Protein AF-A0A497FRJ9-F1 (afdb_monomer_lite)

Foldseek 3Di:
DDPDDFDKDKDKDWQADFDKQAADPPDWGKDKGQKDFQQFFPWKKKKKDFQDPQAPFQWKKKFKWADQPSPDTDPDTPDMDTQGHNDIDMDIDHGDTGMMMIMMTRPPSPGMTIMIMMMMGMGGD

Secondary structure (DSSP, 8-state):
-------EEEEEEEEEEEEEE--BTTB--EEEPPPEE-TTEEEEEEEEEE--TT---S-EEEEEEEESSSSS--SS-SEEEE--SSEEEEEEE----SEEEEEEEE--TTS-EEEEEEEEEEEE-

Radius of gyration: 16.0 Å; chains: 1; bounding box: 62×19×38 Å

Sequence (125 aa):
MSEFRPVEATFIYTPQNEVTLTESGGANPTHTSQAFDCERARTIVLQVIHNYDESESTDLDVLVYTSIDGVTFDTEPYTGLNIGSDTVKSIPISPGFRYAKIFVRNNDASHSTKVTTKLCVVTSK

pLDDT: mean 91.05, std 10.21, range [51.84, 98.38]

Structure (mmCIF, N/CA/C/O backbone):
data_AF-A0A497FRJ9-F1
#
_entry.id   AF-A0A497FRJ9-F1
#
loop_
_atom_site.group_PDB
_atom_site.id
_atom_site.type_symbol
_atom_site.label_atom_id
_atom_site.label_alt_id
_atom_site.label_comp_id
_atom_site.label_asym_id
_atom_site.label_entity_id
_atom_site.label_seq_id
_atom_site.pdbx_PDB_ins_code
_atom_site.Cartn_x
_atom_site.Cartn_y
_atom_site.Cartn_z
_atom_site.occupancy
_atom_site.B_iso_or_equiv
_atom_site.auth_seq_id
_atom_site.auth_comp_id
_atom_site.auth_asym_id
_atom_site.auth_atom_id
_atom_site.pdbx_PDB_model_num
ATOM 1 N N . MET A 1 1 ? -42.018 0.554 12.315 1.00 51.84 1 MET A N 1
ATOM 2 C CA . MET A 1 1 ? -40.727 0.878 12.958 1.00 51.84 1 MET A CA 1
ATOM 3 C C . MET A 1 1 ? -39.797 1.361 11.862 1.00 51.84 1 MET A C 1
ATOM 5 O O . MET A 1 1 ? -39.580 0.617 10.920 1.00 51.84 1 MET A O 1
ATOM 9 N N . SER A 1 2 ? -39.367 2.620 11.909 1.00 60.03 2 SER A N 1
ATOM 10 C CA . SER A 1 2 ? -38.386 3.169 10.966 1.00 60.03 2 SER A CA 1
ATOM 11 C C . SER A 1 2 ? -37.010 2.656 11.383 1.00 60.03 2 SER A C 1
ATOM 13 O O . SER A 1 2 ? -36.580 2.954 12.496 1.00 60.03 2 SER A O 1
ATOM 15 N N . GLU A 1 3 ? -36.345 1.876 10.532 1.00 59.50 3 GLU A N 1
ATOM 16 C CA . GLU A 1 3 ? -34.951 1.488 10.745 1.00 59.50 3 GLU A CA 1
ATOM 17 C C . GLU A 1 3 ? -34.083 2.746 10.797 1.00 59.50 3 GLU A C 1
ATOM 19 O O . GLU A 1 3 ? -33.919 3.458 9.805 1.00 59.50 3 GLU A O 1
ATOM 24 N N . PHE A 1 4 ? -33.532 3.035 11.973 1.00 60.62 4 PHE A N 1
ATOM 25 C CA . PHE A 1 4 ? -32.499 4.044 12.121 1.00 60.62 4 PHE A CA 1
ATOM 26 C C . PHE A 1 4 ? -31.242 3.517 11.427 1.00 60.62 4 PHE A C 1
ATOM 28 O O . PHE A 1 4 ? -30.544 2.659 11.966 1.00 60.62 4 PHE A O 1
ATOM 35 N N . ARG A 1 5 ? -30.966 3.988 10.208 1.00 61.31 5 ARG A N 1
ATOM 36 C CA . ARG A 1 5 ? -29.678 3.733 9.562 1.00 61.31 5 ARG A CA 1
ATOM 37 C C . ARG A 1 5 ? -28.664 4.720 10.142 1.00 61.31 5 ARG A C 1
ATOM 39 O O . ARG A 1 5 ? -28.871 5.926 9.988 1.00 61.31 5 ARG A O 1
ATOM 46 N N . PRO A 1 6 ? -27.608 4.263 10.838 1.00 60.81 6 PRO A N 1
ATOM 47 C CA . PRO A 1 6 ? -26.567 5.169 11.299 1.00 60.81 6 PRO A CA 1
ATOM 48 C C . PRO A 1 6 ? -25.949 5.890 10.095 1.00 60.81 6 PRO A C 1
ATOM 50 O O . PRO A 1 6 ? -25.738 5.291 9.044 1.00 60.81 6 PRO A O 1
ATOM 53 N N . VAL A 1 7 ? -25.690 7.192 10.239 1.00 66.38 7 VAL A N 1
ATOM 54 C CA . VAL A 1 7 ? -25.040 7.991 9.192 1.00 66.38 7 VAL A CA 1
ATOM 55 C C . VAL A 1 7 ? -23.589 7.532 9.072 1.00 66.38 7 VAL A C 1
ATOM 57 O O . VAL A 1 7 ? -22.805 7.728 10.002 1.00 66.38 7 VAL A O 1
ATOM 60 N N . GLU A 1 8 ? -23.243 6.926 7.941 1.00 79.56 8 GLU A N 1
ATOM 61 C CA . GLU A 1 8 ? -21.882 6.497 7.617 1.00 79.56 8 GLU A CA 1
ATOM 62 C C . GLU A 1 8 ? -21.066 7.687 7.099 1.00 79.56 8 GLU A C 1
ATOM 64 O O . GLU A 1 8 ? -21.539 8.467 6.269 1.00 79.56 8 GLU A O 1
ATOM 69 N N . ALA A 1 9 ? -19.840 7.851 7.599 1.00 83.44 9 ALA A N 1
ATOM 70 C CA . ALA A 1 9 ? -18.888 8.809 7.046 1.00 83.44 9 ALA A CA 1
ATOM 71 C C . ALA A 1 9 ? -17.882 8.061 6.172 1.00 83.44 9 ALA A C 1
ATOM 73 O O . ALA A 1 9 ? -17.340 7.040 6.587 1.00 83.44 9 ALA A O 1
ATOM 74 N N . THR A 1 10 ? -17.638 8.569 4.966 1.00 91.06 10 THR A N 1
ATOM 75 C CA . THR A 1 10 ? -16.633 8.023 4.047 1.00 91.06 10 THR A CA 1
ATOM 76 C C . THR A 1 10 ? -15.460 8.985 3.964 1.00 91.06 10 THR A C 1
ATOM 78 O O . THR A 1 10 ? -15.639 10.151 3.613 1.00 91.06 10 THR A O 1
ATOM 81 N N . PHE A 1 11 ? -14.267 8.488 4.261 1.00 90.56 11 PHE A N 1
ATOM 82 C CA . PHE A 1 11 ? -13.008 9.200 4.099 1.00 90.56 11 PHE A CA 1
ATOM 83 C C . PHE A 1 11 ? -12.222 8.556 2.963 1.00 90.56 11 PHE A C 1
ATOM 85 O O . PHE A 1 11 ? -12.092 7.335 2.911 1.00 90.56 11 PHE A O 1
ATOM 92 N N . ILE A 1 12 ? -11.702 9.375 2.052 1.00 92.50 12 ILE A N 1
ATOM 93 C CA . ILE A 1 12 ? -10.810 8.919 0.987 1.00 92.50 12 ILE A CA 1
ATOM 94 C C . ILE A 1 12 ? -9.470 9.604 1.201 1.00 92.50 12 ILE A C 1
ATOM 96 O O . ILE A 1 12 ? -9.348 10.817 1.036 1.00 92.50 12 ILE A O 1
ATOM 100 N N . TYR A 1 13 ? -8.476 8.812 1.573 1.00 93.69 13 TYR A N 1
ATOM 101 C CA . TYR A 1 13 ? -7.089 9.240 1.654 1.00 93.69 13 TYR A CA 1
ATOM 102 C C . TYR A 1 13 ? -6.367 8.878 0.357 1.00 93.69 13 TYR A C 1
ATOM 104 O O . TYR A 1 13 ? -6.712 7.890 -0.295 1.00 93.69 13 TYR A O 1
ATOM 112 N N . THR A 1 14 ? -5.310 9.618 0.032 1.00 95.56 14 THR A N 1
ATOM 113 C CA . THR A 1 14 ? -4.405 9.302 -1.083 1.00 95.56 14 THR A CA 1
ATOM 114 C C . THR A 1 14 ? -3.004 9.030 -0.524 1.00 95.56 14 THR A C 1
ATOM 116 O O . THR A 1 14 ? -2.172 9.938 -0.528 1.00 95.56 14 THR A O 1
ATOM 119 N N . PRO A 1 15 ? -2.736 7.824 0.027 1.00 93.94 15 PRO A N 1
ATOM 120 C CA . PRO A 1 15 ? -1.436 7.499 0.618 1.00 93.94 15 PRO A CA 1
ATOM 121 C C . PRO A 1 15 ? -0.251 7.687 -0.327 1.00 93.94 15 PRO A C 1
ATOM 123 O O . PRO A 1 15 ? 0.821 8.078 0.125 1.00 93.94 15 PRO A O 1
ATOM 126 N N . GLN A 1 16 ? -0.460 7.416 -1.618 1.00 92.94 16 GLN A N 1
ATOM 127 C CA . GLN A 1 16 ? 0.497 7.673 -2.690 1.00 92.94 16 GLN A CA 1
ATOM 128 C C . GLN A 1 16 ? -0.214 8.496 -3.762 1.00 92.94 16 GLN A C 1
ATOM 130 O O . GLN A 1 16 ? -1.185 8.007 -4.339 1.00 92.94 16 GLN A O 1
ATOM 135 N N . ASN A 1 17 ? 0.238 9.724 -4.011 1.00 93.44 17 ASN A N 1
ATOM 136 C CA . ASN A 1 17 ? -0.281 10.569 -5.086 1.00 93.44 17 ASN A CA 1
ATOM 137 C C . ASN A 1 17 ? 0.744 10.620 -6.219 1.00 93.44 17 ASN A C 1
ATOM 139 O O . ASN A 1 17 ? 1.670 11.423 -6.148 1.00 93.44 17 ASN A O 1
ATOM 143 N N . GLU A 1 18 ? 0.587 9.744 -7.213 1.00 91.81 18 GLU A N 1
ATOM 144 C CA . GLU A 1 18 ? 1.466 9.643 -8.387 1.00 91.81 18 GLU A CA 1
ATOM 145 C C . GLU A 1 18 ? 2.953 9.599 -8.030 1.00 91.81 18 GLU A C 1
ATOM 147 O O . GLU A 1 18 ? 3.775 10.343 -8.562 1.00 91.81 18 GLU A O 1
ATOM 152 N N . VAL A 1 19 ? 3.307 8.720 -7.093 1.00 92.81 19 VAL A N 1
ATOM 153 C CA . VAL A 1 19 ? 4.693 8.582 -6.653 1.00 92.81 19 VAL A CA 1
ATOM 154 C C . VAL A 1 19 ? 5.486 7.823 -7.705 1.00 92.81 19 VAL A C 1
ATOM 156 O O . VAL A 1 19 ? 5.133 6.698 -8.065 1.00 92.81 19 VAL A O 1
ATOM 159 N N . THR A 1 20 ? 6.579 8.432 -8.158 1.00 93.94 20 THR A N 1
ATOM 160 C CA . THR A 1 20 ? 7.563 7.785 -9.027 1.00 93.94 20 THR A CA 1
ATOM 161 C C . THR A 1 20 ? 8.585 7.025 -8.185 1.00 93.94 20 THR A C 1
ATOM 163 O O . THR A 1 20 ? 9.236 7.586 -7.306 1.00 93.94 20 THR A O 1
ATOM 166 N N . LEU A 1 21 ? 8.739 5.742 -8.489 1.00 92.25 21 LEU A N 1
ATOM 167 C CA . LEU A 1 21 ? 9.726 4.826 -7.938 1.00 92.25 21 LEU A CA 1
ATOM 168 C C . LEU A 1 21 ? 10.802 4.598 -9.008 1.00 92.25 21 LEU A C 1
ATOM 170 O O . LEU A 1 21 ? 10.641 3.752 -9.888 1.00 92.25 21 LEU A O 1
ATOM 174 N N . THR A 1 22 ? 11.865 5.401 -8.964 1.00 88.44 22 THR A N 1
ATOM 175 C CA . THR A 1 22 ? 12.955 5.377 -9.954 1.00 88.44 22 THR A CA 1
ATOM 176 C C . THR A 1 22 ? 14.008 4.332 -9.623 1.00 88.44 22 THR A C 1
ATOM 178 O O . THR A 1 22 ? 14.339 4.166 -8.450 1.00 88.44 22 THR A O 1
ATOM 181 N N . GLU A 1 23 ? 14.582 3.708 -10.653 1.00 75.06 23 GLU A N 1
ATOM 182 C CA . GLU A 1 23 ? 15.718 2.784 -10.546 1.00 75.06 23 GLU A CA 1
ATOM 183 C C . GLU A 1 23 ? 16.825 3.297 -9.602 1.00 75.06 23 GLU A C 1
ATOM 185 O O . GLU A 1 23 ? 17.161 4.483 -9.569 1.00 75.06 23 GLU A O 1
ATOM 190 N N . SER A 1 24 ? 17.400 2.394 -8.804 1.00 63.91 24 SER A N 1
ATOM 191 C CA . SER A 1 24 ? 18.447 2.728 -7.829 1.00 63.91 24 SER A CA 1
ATOM 192 C C . SER A 1 24 ? 19.654 1.799 -7.956 1.00 63.91 24 SER A C 1
ATOM 194 O O . SER A 1 24 ? 20.135 1.239 -6.974 1.00 63.91 24 SER A O 1
ATOM 196 N N . GLY A 1 25 ? 20.139 1.589 -9.185 1.00 59.47 25 GLY A N 1
ATOM 197 C CA . GLY A 1 25 ? 21.422 0.916 -9.431 1.00 59.47 25 GLY A CA 1
ATOM 198 C C . GLY A 1 25 ? 21.582 -0.447 -8.739 1.00 59.47 25 GLY A C 1
ATOM 199 O O . GLY A 1 25 ? 22.682 -0.772 -8.295 1.00 59.47 25 GLY A O 1
ATOM 200 N N . GLY A 1 26 ? 20.491 -1.216 -8.611 1.00 66.69 26 GLY A N 1
ATOM 201 C CA . GLY A 1 26 ? 20.463 -2.543 -7.979 1.00 66.69 26 GLY A CA 1
ATOM 202 C C . GLY A 1 26 ? 19.656 -2.657 -6.679 1.00 66.69 26 GLY A C 1
ATOM 203 O O . GLY A 1 26 ? 19.490 -3.770 -6.186 1.00 66.69 26 GLY A O 1
ATOM 204 N N . ALA A 1 27 ? 19.132 -1.558 -6.124 1.00 82.56 27 ALA A N 1
ATOM 205 C CA . ALA A 1 27 ? 18.178 -1.600 -5.013 1.00 82.56 27 ALA A CA 1
ATOM 206 C C . ALA A 1 27 ? 16.732 -1.404 -5.495 1.00 82.56 27 ALA A C 1
ATOM 208 O O . ALA A 1 27 ? 16.469 -0.557 -6.348 1.00 82.56 27 ALA A O 1
ATOM 209 N N . ASN A 1 28 ? 15.798 -2.153 -4.899 1.00 91.12 28 ASN A N 1
ATOM 210 C CA . ASN A 1 28 ? 14.361 -2.033 -5.158 1.00 91.12 28 ASN A CA 1
ATOM 211 C C . ASN A 1 28 ? 13.856 -0.683 -4.617 1.00 91.12 28 ASN A C 1
ATOM 213 O O . ASN A 1 28 ? 13.910 -0.477 -3.398 1.00 91.12 28 ASN A O 1
ATOM 217 N N . PRO A 1 29 ? 13.380 0.245 -5.466 1.00 93.56 29 PRO A N 1
ATOM 218 C CA . PRO A 1 29 ? 12.904 1.548 -5.016 1.00 93.56 29 PRO A CA 1
ATOM 219 C C . PRO A 1 29 ? 11.633 1.404 -4.176 1.00 93.56 29 PRO A C 1
ATOM 221 O O . PRO A 1 29 ? 10.746 0.609 -4.495 1.00 93.56 29 PRO A O 1
ATOM 224 N N . THR A 1 30 ? 11.525 2.185 -3.100 1.00 94.81 30 THR A N 1
ATOM 225 C CA . THR A 1 30 ? 10.408 2.091 -2.149 1.00 94.81 30 THR A CA 1
ATOM 226 C C . THR A 1 30 ? 9.847 3.457 -1.795 1.00 94.81 30 THR A C 1
ATOM 228 O O . THR A 1 30 ? 10.548 4.467 -1.864 1.00 94.81 30 THR A O 1
ATOM 231 N N . HIS A 1 31 ? 8.586 3.488 -1.374 1.00 96.12 31 HIS A N 1
ATOM 232 C CA . HIS A 1 31 ? 7.993 4.660 -0.746 1.00 96.12 31 HIS A CA 1
ATOM 233 C C . HIS A 1 31 ? 6.969 4.250 0.318 1.00 96.12 31 HIS A C 1
ATOM 235 O O . HIS A 1 31 ? 6.182 3.322 0.128 1.00 96.12 31 HIS A O 1
ATOM 241 N N . THR A 1 32 ? 6.955 4.972 1.437 1.00 96.94 32 THR A N 1
ATOM 242 C CA . THR A 1 32 ? 6.075 4.700 2.580 1.00 96.94 32 THR A CA 1
ATOM 243 C C . THR A 1 32 ? 5.209 5.915 2.854 1.00 96.94 32 THR A C 1
ATOM 245 O O . THR A 1 32 ? 5.710 7.031 2.968 1.00 96.94 32 THR A O 1
ATOM 248 N N . SER A 1 33 ? 3.903 5.711 2.986 1.00 97.31 33 SER A N 1
ATOM 249 C 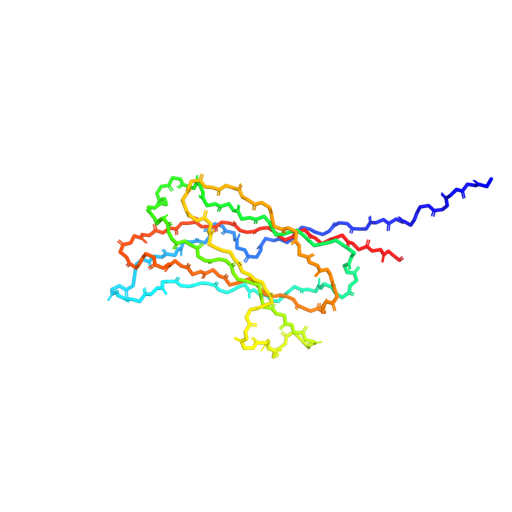CA . SER A 1 33 ? 2.972 6.784 3.322 1.00 97.31 33 SER A CA 1
ATOM 250 C C . SER A 1 33 ? 3.094 7.241 4.781 1.00 97.31 33 SER A C 1
ATOM 252 O O . SER A 1 33 ? 3.677 6.576 5.643 1.00 97.31 33 SER A O 1
ATOM 254 N N . GLN A 1 34 ? 2.424 8.351 5.093 1.00 95.75 34 GLN A N 1
ATOM 255 C CA . GLN A 1 34 ? 2.076 8.692 6.475 1.00 95.75 34 GLN A CA 1
ATOM 256 C C . GLN A 1 34 ? 1.074 7.686 7.068 1.00 95.75 34 GLN A C 1
ATOM 258 O O . GLN A 1 34 ? 0.496 6.874 6.341 1.00 95.75 34 GLN A O 1
ATOM 263 N N . ALA A 1 35 ? 0.899 7.726 8.393 1.00 96.25 35 ALA A N 1
ATOM 264 C CA . ALA A 1 35 ? -0.099 6.921 9.093 1.00 96.25 35 ALA A CA 1
ATOM 265 C C . ALA A 1 35 ? -1.513 7.475 8.873 1.00 96.25 35 ALA A C 1
ATOM 267 O O . ALA A 1 35 ? -1.715 8.688 8.914 1.00 96.25 35 ALA A O 1
ATOM 268 N N . PHE A 1 36 ? -2.487 6.582 8.727 1.00 95.06 36 PHE A N 1
ATOM 269 C CA . PHE A 1 36 ? -3.908 6.906 8.622 1.00 95.06 36 PHE A CA 1
ATOM 270 C C . PHE A 1 36 ? -4.679 6.292 9.780 1.00 95.06 36 PHE A C 1
ATOM 272 O O . PHE A 1 36 ? -4.480 5.120 10.099 1.00 95.06 36 PHE A O 1
ATOM 279 N N . ASP A 1 37 ? -5.564 7.081 10.383 1.00 93.56 37 ASP A N 1
ATOM 280 C CA . ASP A 1 37 ? -6.479 6.618 11.424 1.00 93.56 37 ASP A CA 1
ATOM 281 C C . ASP A 1 37 ? -7.608 5.782 10.807 1.00 93.56 37 ASP A C 1
ATOM 283 O O . ASP A 1 37 ? -8.312 6.215 9.892 1.00 93.56 37 ASP A O 1
ATOM 287 N N . CYS A 1 38 ? -7.746 4.562 11.310 1.00 93.75 38 CYS A N 1
ATOM 288 C CA . CYS A 1 38 ? -8.724 3.561 10.917 1.00 93.75 38 CYS A CA 1
ATOM 289 C C . CYS A 1 38 ? -9.519 3.028 12.126 1.00 93.75 38 CYS A C 1
ATOM 291 O O . CYS A 1 38 ? -10.289 2.083 11.962 1.00 93.75 38 CYS A O 1
ATOM 293 N N . GLU A 1 39 ? -9.393 3.631 13.320 1.00 89.75 39 GLU A N 1
ATOM 294 C CA . GLU A 1 39 ? -9.934 3.125 14.598 1.00 89.75 39 GLU A CA 1
ATOM 295 C C . GLU A 1 39 ? -11.432 2.800 14.537 1.00 89.75 39 GLU A C 1
ATOM 297 O O . GLU A 1 39 ? -11.917 1.872 15.181 1.00 89.75 39 GLU A O 1
ATOM 302 N N . ARG A 1 40 ? -12.180 3.567 13.741 1.00 89.50 40 ARG A N 1
ATOM 303 C CA . ARG A 1 40 ? -13.641 3.463 13.620 1.00 89.50 40 ARG A CA 1
ATOM 304 C C . ARG A 1 40 ? -14.105 2.887 12.285 1.00 89.50 40 ARG A C 1
ATOM 306 O O . ARG A 1 40 ? -15.282 3.019 11.937 1.00 89.50 40 ARG A O 1
ATOM 313 N N . ALA A 1 41 ? -13.194 2.302 11.516 1.00 92.06 41 ALA A N 1
ATOM 314 C CA . ALA A 1 41 ? -13.501 1.751 10.211 1.00 92.06 41 ALA A CA 1
ATOM 315 C C . ALA A 1 41 ? -14.411 0.520 10.327 1.00 92.06 41 ALA A C 1
ATOM 317 O O . ALA A 1 41 ? -14.123 -0.424 11.058 1.00 92.06 41 ALA A O 1
ATOM 318 N N . ARG A 1 42 ? -15.498 0.510 9.557 1.00 92.94 42 ARG A N 1
ATOM 319 C CA . ARG A 1 42 ? -16.296 -0.687 9.254 1.00 92.94 42 ARG A CA 1
ATOM 320 C C . ARG A 1 42 ? -15.914 -1.314 7.926 1.00 92.94 42 ARG A C 1
ATOM 322 O O . ARG A 1 42 ? -16.015 -2.524 7.774 1.00 92.94 42 ARG A O 1
ATOM 329 N N . THR A 1 43 ? -15.475 -0.486 6.988 1.00 93.94 43 THR A N 1
ATOM 330 C CA . THR A 1 43 ? -15.025 -0.925 5.672 1.00 93.94 43 THR A CA 1
ATOM 331 C C . THR A 1 43 ? -13.739 -0.201 5.346 1.00 93.94 43 THR A C 1
ATOM 333 O O . THR A 1 43 ? -13.660 1.019 5.504 1.00 93.94 43 THR A O 1
ATOM 336 N N . ILE A 1 44 ? -12.752 -0.953 4.869 1.00 96.25 44 ILE A N 1
ATOM 337 C CA . ILE A 1 44 ? -11.499 -0.414 4.357 1.00 96.25 44 ILE A CA 1
ATOM 338 C C . ILE A 1 44 ?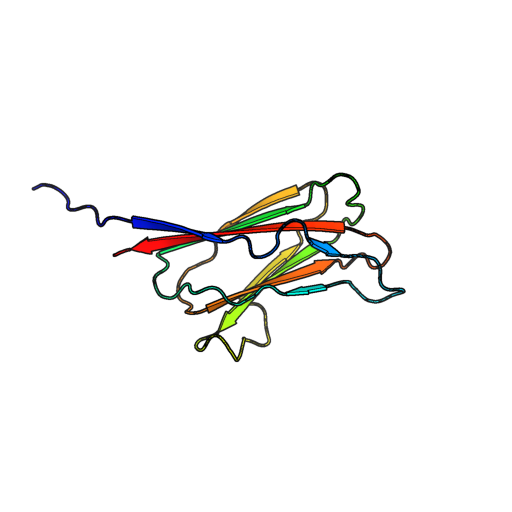 -11.271 -1.012 2.971 1.00 96.25 44 ILE A C 1
ATOM 340 O O . ILE A 1 44 ? -11.332 -2.228 2.790 1.00 96.25 44 ILE A O 1
ATOM 344 N N . VAL A 1 45 ? -11.025 -0.158 1.981 1.00 97.12 45 VAL A N 1
ATOM 345 C CA . VAL A 1 45 ? -10.664 -0.584 0.624 1.00 97.12 45 VAL A CA 1
ATOM 346 C C . VAL A 1 45 ? -9.450 0.206 0.169 1.00 97.12 45 VAL A C 1
ATOM 348 O O . VAL A 1 45 ? -9.489 1.435 0.125 1.00 97.12 45 VAL A O 1
ATOM 351 N N . LEU A 1 46 ? -8.387 -0.502 -0.200 1.00 97.81 46 LEU A N 1
ATOM 352 C CA . LEU A 1 46 ? -7.216 0.076 -0.844 1.00 97.81 46 LEU A CA 1
ATOM 353 C C . LEU A 1 46 ? -7.350 -0.094 -2.355 1.00 97.81 46 LEU A C 1
ATOM 355 O O . LEU A 1 46 ? -7.356 -1.215 -2.853 1.00 97.81 46 LEU A O 1
ATOM 359 N N . GLN A 1 47 ? -7.447 1.003 -3.090 1.00 97.81 47 GLN A N 1
ATOM 360 C CA . GLN A 1 47 ? -7.290 0.994 -4.536 1.00 97.81 47 GLN A CA 1
ATOM 361 C C . GLN A 1 47 ? -5.835 1.295 -4.881 1.00 97.81 47 GLN A C 1
ATOM 363 O O . GLN A 1 47 ? -5.275 2.278 -4.399 1.00 97.81 47 GLN A O 1
ATOM 368 N N . VAL A 1 48 ? -5.251 0.477 -5.745 1.00 97.81 48 VAL A N 1
ATOM 369 C CA . VAL A 1 48 ? -3.953 0.715 -6.370 1.00 97.81 48 VAL A CA 1
ATOM 370 C C . VAL A 1 48 ? -4.168 0.992 -7.849 1.00 97.81 48 VAL A C 1
ATOM 372 O O . VAL A 1 48 ? -4.945 0.302 -8.509 1.00 97.81 48 VAL A O 1
ATOM 375 N N . ILE A 1 49 ? -3.488 2.016 -8.347 1.00 97.31 49 ILE A N 1
ATOM 376 C CA . ILE A 1 49 ? -3.480 2.450 -9.738 1.00 97.31 49 ILE A CA 1
ATOM 377 C C . ILE A 1 49 ? -2.023 2.395 -10.195 1.00 97.31 49 ILE A C 1
ATOM 379 O O . ILE A 1 49 ? -1.201 3.201 -9.755 1.00 97.31 49 ILE A O 1
ATOM 383 N N . HIS A 1 50 ? -1.714 1.421 -11.043 1.00 95.94 50 HIS A N 1
ATOM 384 C CA . HIS A 1 50 ? -0.400 1.197 -11.639 1.00 95.94 50 HIS A CA 1
ATOM 385 C C . HIS A 1 50 ? -0.581 0.912 -13.133 1.00 95.94 50 HIS A C 1
ATOM 387 O O . HIS A 1 50 ? -0.391 -0.194 -13.626 1.00 95.94 50 HIS A O 1
ATOM 393 N N . ASN A 1 51 ? -1.047 1.935 -13.841 1.00 94.44 51 ASN A N 1
ATOM 394 C CA . ASN A 1 51 ? -1.325 1.916 -15.277 1.00 94.44 51 ASN A CA 1
ATOM 395 C C . ASN A 1 51 ? -0.962 3.263 -15.925 1.00 94.44 51 ASN A C 1
ATOM 397 O O . ASN A 1 51 ? -1.646 3.751 -16.822 1.00 94.44 51 ASN A O 1
ATOM 401 N N . TYR A 1 52 ? 0.069 3.912 -15.388 1.00 92.12 52 TYR A N 1
ATOM 402 C CA . TYR A 1 52 ? 0.540 5.187 -15.901 1.00 92.12 52 TYR A CA 1
ATOM 403 C C . TYR A 1 52 ? 1.427 4.970 -17.119 1.00 92.12 52 TYR A C 1
ATOM 405 O O . TYR A 1 52 ? 2.271 4.071 -17.116 1.00 92.12 52 TYR A O 1
ATOM 413 N N . ASP A 1 53 ? 1.303 5.868 -18.094 1.00 85.44 53 ASP A N 1
ATOM 414 C CA . ASP A 1 53 ? 2.317 6.033 -19.130 1.00 85.44 53 ASP A CA 1
ATOM 415 C C . ASP A 1 53 ? 3.693 6.195 -18.452 1.00 85.44 53 ASP A C 1
ATOM 417 O O . ASP A 1 53 ? 3.796 6.816 -17.388 1.00 85.44 53 ASP A O 1
ATOM 421 N N . GLU A 1 54 ? 4.734 5.592 -19.035 1.00 84.38 54 GLU A N 1
ATOM 422 C CA . GLU A 1 54 ? 6.106 5.535 -18.484 1.00 84.38 54 GLU A CA 1
ATOM 423 C C . GLU A 1 54 ? 6.288 4.608 -17.261 1.00 84.38 54 GLU A C 1
ATOM 425 O O . GLU A 1 54 ? 7.372 4.561 -16.681 1.00 84.38 54 GLU A O 1
ATOM 430 N N . SER A 1 55 ? 5.263 3.848 -16.851 1.00 89.69 55 SER A N 1
ATOM 431 C CA . SER A 1 55 ? 5.450 2.759 -15.880 1.00 89.69 55 SER A CA 1
ATOM 432 C C . SER A 1 55 ? 5.889 1.483 -16.582 1.00 89.69 55 SER A C 1
ATOM 434 O O . SER A 1 55 ? 5.072 0.767 -17.153 1.00 89.69 55 SER A O 1
ATOM 436 N N . GLU A 1 56 ? 7.183 1.195 -16.515 1.00 89.06 56 GLU A N 1
ATOM 437 C CA . GLU A 1 56 ? 7.795 0.057 -17.208 1.00 89.06 56 GLU A CA 1
ATOM 438 C C . GLU A 1 56 ? 7.918 -1.184 -16.313 1.00 89.06 56 GLU A C 1
ATOM 440 O O . GLU A 1 56 ? 7.988 -2.301 -16.820 1.00 89.06 56 GLU A O 1
ATOM 445 N N . SER A 1 57 ? 7.884 -1.008 -14.985 1.00 91.19 57 SER A N 1
ATOM 446 C CA . SER A 1 57 ? 7.919 -2.135 -14.045 1.00 91.19 57 SER A CA 1
ATOM 447 C C . SER A 1 57 ? 6.699 -3.042 -14.182 1.00 91.19 57 SER A C 1
ATOM 449 O O . SER A 1 57 ? 5.552 -2.580 -14.167 1.00 91.19 57 SER A O 1
ATOM 451 N N . THR A 1 58 ? 6.959 -4.348 -14.199 1.00 92.81 58 THR A N 1
ATOM 452 C CA . THR A 1 58 ? 5.943 -5.405 -14.111 1.00 92.81 58 THR A CA 1
ATOM 453 C C . THR A 1 58 ? 5.833 -6.031 -12.725 1.00 92.81 58 THR A C 1
ATOM 455 O O . THR A 1 58 ? 5.112 -7.012 -12.564 1.00 92.81 58 THR A O 1
ATOM 458 N N . ASP A 1 59 ? 6.567 -5.517 -11.738 1.00 93.69 59 ASP A N 1
ATOM 459 C CA . ASP A 1 59 ? 6.696 -6.122 -10.414 1.00 93.69 59 ASP A CA 1
ATOM 460 C C . ASP A 1 59 ? 6.627 -5.036 -9.329 1.00 93.69 59 ASP A C 1
ATOM 462 O O . ASP A 1 59 ? 7.632 -4.467 -8.891 1.00 93.69 59 ASP A O 1
ATOM 466 N N . LEU A 1 60 ? 5.395 -4.724 -8.919 1.00 95.94 60 LEU A N 1
ATOM 467 C CA . LEU A 1 60 ? 5.094 -3.738 -7.887 1.00 95.94 60 LEU A CA 1
ATOM 468 C C . LEU A 1 60 ? 4.393 -4.401 -6.701 1.00 95.94 60 LEU A C 1
ATOM 470 O O . LEU A 1 60 ? 3.224 -4.785 -6.788 1.00 95.94 60 LEU A O 1
ATOM 474 N N . ASP A 1 61 ? 5.074 -4.443 -5.562 1.00 96.31 61 ASP A N 1
ATOM 475 C CA . ASP A 1 61 ? 4.475 -4.830 -4.292 1.00 96.31 61 ASP A CA 1
ATOM 476 C C . ASP A 1 61 ? 3.811 -3.634 -3.617 1.00 96.31 61 ASP A C 1
ATOM 478 O O . ASP A 1 61 ? 4.412 -2.569 -3.444 1.00 96.31 61 ASP A O 1
ATOM 482 N N . VAL A 1 62 ? 2.583 -3.844 -3.148 1.00 97.44 62 VAL A N 1
ATOM 483 C CA . VAL A 1 62 ? 1.877 -2.917 -2.264 1.00 97.44 62 VAL A CA 1
ATOM 484 C C . VAL A 1 62 ? 1.541 -3.633 -0.968 1.00 97.44 62 VAL A C 1
ATOM 486 O O . VAL A 1 62 ? 0.823 -4.632 -0.967 1.00 97.44 62 VAL A O 1
ATOM 489 N N . LEU A 1 63 ? 2.064 -3.110 0.137 1.00 98.00 63 LEU A N 1
ATOM 490 C CA . LEU A 1 63 ? 1.965 -3.678 1.475 1.00 98.00 63 LEU A CA 1
ATOM 491 C C . LEU A 1 63 ? 1.246 -2.706 2.413 1.00 98.00 63 LEU A C 1
ATOM 493 O O . LEU A 1 63 ? 1.421 -1.488 2.337 1.00 98.00 63 LEU A O 1
ATOM 497 N N . VAL A 1 64 ? 0.458 -3.251 3.331 1.00 97.94 64 VAL A N 1
ATOM 498 C CA . VAL A 1 64 ? -0.224 -2.508 4.392 1.00 97.94 64 VAL A CA 1
ATOM 499 C C . VAL A 1 64 ? 0.390 -2.923 5.719 1.00 97.94 64 VAL A C 1
ATOM 501 O O . VAL A 1 64 ? 0.407 -4.106 6.049 1.00 97.94 64 VAL A O 1
ATOM 504 N N . TYR A 1 65 ? 0.850 -1.950 6.493 1.00 98.38 65 TYR A N 1
ATOM 505 C CA . TYR A 1 65 ? 1.362 -2.151 7.846 1.00 98.38 65 TYR A CA 1
ATOM 506 C C . TYR A 1 65 ? 0.419 -1.528 8.858 1.00 98.38 65 TYR A C 1
ATOM 508 O O . TYR A 1 65 ? -0.116 -0.444 8.610 1.00 98.38 65 TYR A O 1
ATOM 516 N N . THR A 1 66 ? 0.253 -2.177 10.006 1.00 98.19 66 THR A N 1
ATOM 517 C CA . THR A 1 66 ? -0.648 -1.730 11.069 1.00 98.19 66 THR A CA 1
ATOM 518 C C . THR A 1 66 ? 0.097 -1.313 12.330 1.00 98.19 66 THR A C 1
ATOM 520 O O . THR A 1 66 ? 1.271 -1.626 12.519 1.00 98.19 66 THR A O 1
ATOM 523 N N . SER A 1 67 ? -0.568 -0.510 13.160 1.00 98.06 67 SER A N 1
ATOM 524 C CA . SER A 1 67 ? -0.050 -0.040 14.444 1.00 98.06 67 SER A CA 1
ATOM 525 C C . SER A 1 67 ? -1.192 0.285 15.409 1.00 98.06 67 SER A C 1
ATOM 527 O O . SER A 1 67 ? -2.275 0.715 14.995 1.00 98.06 67 SER A O 1
ATOM 529 N N . ILE A 1 68 ? -0.939 0.108 16.708 1.00 96.81 68 ILE A N 1
ATOM 530 C CA . ILE A 1 68 ? -1.854 0.507 17.789 1.00 96.81 68 ILE A CA 1
ATOM 531 C C . ILE A 1 68 ? -1.678 1.970 18.220 1.00 96.81 68 ILE A C 1
ATOM 533 O O . ILE A 1 68 ? -2.607 2.553 18.778 1.00 96.81 68 ILE A O 1
ATOM 537 N N . ASP A 1 69 ? -0.510 2.568 17.976 1.00 96.00 69 ASP A N 1
ATOM 538 C CA . ASP A 1 69 ? -0.134 3.903 18.464 1.00 96.00 69 ASP A CA 1
ATOM 539 C C . ASP A 1 69 ? 0.206 4.897 17.341 1.00 96.00 69 ASP A C 1
ATOM 541 O O . ASP A 1 69 ? 0.333 6.093 17.592 1.00 96.00 69 ASP A O 1
ATOM 545 N N . GLY A 1 70 ? 0.323 4.418 16.100 1.00 96.19 70 GLY A N 1
ATOM 546 C CA . GLY A 1 70 ? 0.649 5.227 14.928 1.00 96.19 70 GLY A CA 1
ATOM 547 C C . GLY A 1 70 ? 2.136 5.577 14.823 1.00 96.19 70 GLY A C 1
ATOM 548 O O . GLY A 1 70 ? 2.524 6.308 13.907 1.00 96.19 70 GLY A O 1
ATOM 549 N N . VAL A 1 71 ? 2.971 5.042 15.717 1.00 95.75 71 VAL A N 1
ATOM 550 C CA . VAL A 1 71 ? 4.413 5.297 15.808 1.00 95.75 71 VAL A CA 1
ATOM 551 C C . VAL A 1 71 ? 5.188 4.016 15.526 1.00 95.75 71 VAL A C 1
ATOM 553 O O . VAL A 1 71 ? 5.983 3.982 14.584 1.00 95.75 71 VAL A O 1
ATOM 556 N N . THR A 1 72 ? 4.926 2.954 16.285 1.00 97.12 72 THR A N 1
ATOM 557 C CA . THR A 1 72 ? 5.552 1.644 16.106 1.00 97.12 72 THR A CA 1
ATOM 558 C C . THR A 1 72 ? 4.628 0.759 15.282 1.00 97.12 72 THR A C 1
ATOM 560 O O . THR A 1 72 ? 3.526 0.419 15.709 1.00 97.12 72 THR A O 1
ATOM 563 N N . PHE A 1 73 ? 5.072 0.419 14.075 1.00 98.00 73 PHE A N 1
ATOM 564 C CA . PHE A 1 73 ? 4.346 -0.457 13.158 1.00 98.00 73 PHE A CA 1
ATOM 565 C C . PHE A 1 73 ? 4.838 -1.893 13.280 1.00 98.00 73 PHE A C 1
ATOM 567 O O . PHE A 1 73 ? 5.987 -2.127 13.663 1.00 98.00 73 PHE A O 1
ATOM 574 N N . ASP A 1 74 ? 3.960 -2.830 12.935 1.00 97.81 74 ASP A N 1
ATOM 575 C CA . ASP A 1 74 ? 4.297 -4.246 12.851 1.00 97.81 74 ASP A CA 1
ATOM 576 C C . ASP A 1 74 ? 5.496 -4.462 11.914 1.00 97.81 74 ASP A C 1
ATOM 578 O O . ASP A 1 74 ? 5.673 -3.748 10.925 1.00 97.81 74 ASP A O 1
ATOM 582 N N . THR A 1 75 ? 6.347 -5.440 12.229 1.00 96.75 75 THR A N 1
ATOM 583 C CA . THR A 1 75 ? 7.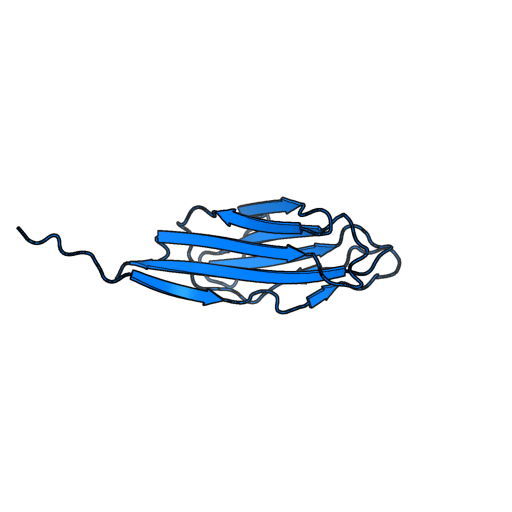512 -5.765 11.389 1.00 96.75 75 THR A CA 1
ATOM 584 C C . THR A 1 75 ? 7.108 -6.496 10.115 1.00 96.75 75 THR A C 1
ATOM 586 O O . THR A 1 75 ? 7.745 -6.332 9.077 1.00 96.75 75 THR A O 1
ATOM 589 N N . GLU A 1 76 ? 6.036 -7.282 10.197 1.00 97.38 76 GLU A N 1
ATOM 590 C CA . GLU A 1 76 ? 5.441 -8.002 9.077 1.00 97.38 76 GLU A CA 1
ATOM 591 C C . GLU A 1 76 ? 4.217 -7.240 8.553 1.00 97.38 76 GLU A C 1
ATOM 593 O O . GLU A 1 76 ? 3.476 -6.646 9.344 1.00 97.38 76 GLU A O 1
ATOM 598 N N . PRO A 1 77 ? 3.977 -7.242 7.233 1.00 97.69 77 PRO A N 1
ATOM 599 C CA . PRO A 1 77 ? 2.807 -6.592 6.669 1.00 97.69 77 PRO A CA 1
ATOM 600 C C . PRO A 1 77 ? 1.527 -7.307 7.115 1.00 97.69 77 PRO A C 1
ATOM 602 O O . PRO A 1 77 ? 1.436 -8.533 7.098 1.00 97.69 77 PRO A O 1
ATOM 605 N N . TYR A 1 78 ? 0.501 -6.525 7.442 1.00 97.12 78 TYR A N 1
ATOM 606 C CA . TYR A 1 78 ? -0.842 -7.031 7.722 1.00 97.12 78 TYR A CA 1
ATOM 607 C C . TYR A 1 78 ? -1.436 -7.736 6.496 1.00 97.12 78 TYR A C 1
ATOM 609 O O . TYR A 1 78 ? -2.045 -8.801 6.585 1.00 97.12 78 TYR A O 1
ATOM 617 N N . THR A 1 79 ? -1.263 -7.118 5.328 1.00 96.62 79 THR A N 1
ATOM 618 C CA . THR A 1 79 ? -1.607 -7.703 4.036 1.00 96.62 79 THR A CA 1
ATOM 619 C C . THR A 1 79 ? -0.740 -7.091 2.946 1.00 96.62 79 THR A C 1
ATOM 621 O O . THR A 1 79 ? -0.170 -6.011 3.119 1.00 96.62 79 THR A O 1
ATOM 624 N N . GLY A 1 80 ? -0.645 -7.771 1.813 1.00 94.88 80 GLY A N 1
ATOM 625 C CA . GLY A 1 80 ? 0.124 -7.302 0.678 1.00 94.88 80 GLY A CA 1
ATOM 626 C C . GLY A 1 80 ? -0.262 -8.022 -0.600 1.00 94.88 80 GLY A C 1
ATOM 627 O O . GLY A 1 80 ? -0.783 -9.139 -0.568 1.00 94.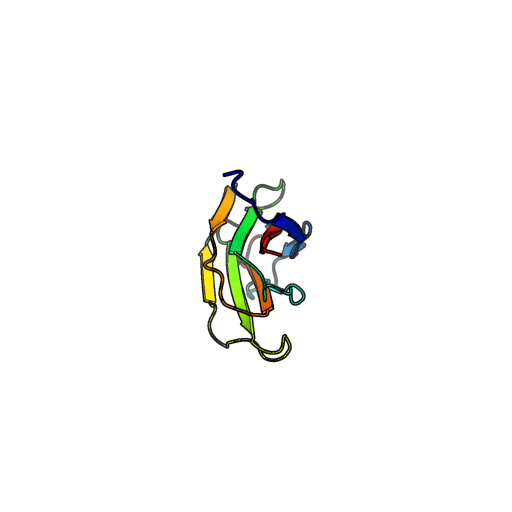88 80 GLY A O 1
ATOM 628 N N . LEU A 1 81 ? -0.021 -7.366 -1.727 1.00 95.25 81 LEU A N 1
ATOM 629 C CA . LEU A 1 81 ? -0.256 -7.933 -3.042 1.00 95.25 81 LEU A CA 1
ATOM 630 C C . LEU A 1 81 ? 0.761 -7.382 -4.040 1.00 95.25 81 LEU A C 1
ATOM 632 O O . LEU A 1 81 ? 1.065 -6.189 -4.026 1.00 95.25 81 LEU A O 1
ATOM 636 N N . ASN A 1 82 ? 1.198 -8.251 -4.946 1.00 96.44 82 ASN A N 1
ATOM 637 C CA . ASN A 1 82 ? 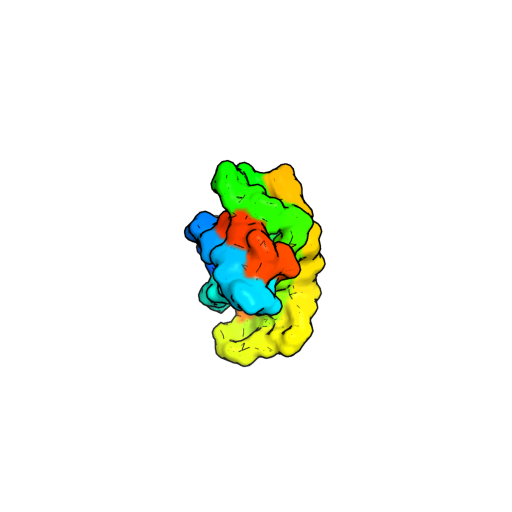1.874 -7.837 -6.160 1.00 96.44 82 ASN A CA 1
ATOM 638 C C . ASN A 1 82 ? 0.855 -7.438 -7.239 1.00 96.44 82 ASN A C 1
ATOM 640 O O . ASN A 1 82 ? -0.064 -8.201 -7.555 1.00 96.44 82 ASN A O 1
ATOM 644 N N . ILE A 1 83 ? 0.984 -6.228 -7.767 1.00 95.12 83 ILE A N 1
ATOM 645 C CA . ILE A 1 83 ? 0.001 -5.626 -8.672 1.00 95.12 83 ILE A CA 1
ATOM 646 C C . ILE A 1 83 ? 0.273 -5.974 -10.138 1.00 95.12 83 ILE A C 1
ATOM 648 O O . ILE A 1 83 ? -0.674 -5.988 -10.921 1.00 95.12 83 ILE A O 1
ATOM 652 N N . GLY A 1 84 ? 1.504 -6.342 -10.496 1.00 91.56 84 GLY A N 1
ATOM 653 C CA . GLY A 1 84 ? 1.899 -6.541 -11.891 1.00 91.56 84 GLY A CA 1
ATOM 654 C C . GLY A 1 84 ? 2.131 -5.211 -12.609 1.00 91.56 84 GLY A C 1
ATOM 655 O O . GLY A 1 84 ? 2.580 -4.268 -11.976 1.00 91.56 84 GLY A O 1
ATOM 656 N N . SER A 1 85 ? 1.818 -5.132 -13.904 1.00 92.38 85 SER A N 1
ATOM 657 C CA . SER A 1 85 ? 1.787 -3.899 -14.710 1.00 92.38 85 SER A CA 1
ATOM 658 C C . SER A 1 85 ? 0.387 -3.628 -15.268 1.00 92.38 85 SER A C 1
ATOM 660 O O . SER A 1 85 ? -0.470 -4.515 -15.270 1.00 92.38 85 SER A O 1
ATOM 662 N N . ASP A 1 86 ? 0.158 -2.398 -15.741 1.00 93.94 86 ASP A N 1
ATOM 663 C CA . ASP A 1 86 ? -1.071 -1.951 -16.422 1.00 93.94 86 ASP A CA 1
ATOM 664 C C . ASP A 1 86 ? -2.364 -2.366 -15.698 1.00 93.94 86 ASP A C 1
ATOM 666 O O . ASP A 1 86 ? -3.309 -2.920 -16.262 1.00 93.94 86 ASP A O 1
ATOM 670 N N . THR A 1 87 ? -2.377 -2.158 -14.381 1.00 95.56 87 THR A N 1
ATOM 671 C CA . THR A 1 87 ? -3.421 -2.682 -13.505 1.00 95.56 87 THR A CA 1
ATOM 672 C C . THR A 1 87 ? -3.988 -1.600 -12.594 1.00 95.56 87 THR A C 1
ATOM 674 O O . THR A 1 87 ? -3.275 -0.851 -11.925 1.00 95.56 87 THR A O 1
ATOM 677 N N . VAL A 1 88 ? -5.320 -1.573 -12.503 1.00 96.81 88 VAL A N 1
ATOM 678 C CA . VAL A 1 88 ? -6.056 -0.890 -11.435 1.00 96.81 88 VAL A CA 1
ATOM 679 C C . VAL A 1 88 ? -6.787 -1.942 -10.619 1.00 96.81 88 VAL A C 1
ATOM 681 O O . VAL A 1 88 ? -7.603 -2.695 -11.152 1.00 96.81 88 VAL A O 1
ATOM 684 N N . LYS A 1 89 ? -6.518 -2.003 -9.315 1.00 96.38 89 LYS A N 1
ATOM 685 C CA . LYS A 1 89 ? -7.069 -3.044 -8.445 1.00 96.38 89 LYS A CA 1
ATOM 686 C C . LYS A 1 89 ? -7.531 -2.487 -7.113 1.00 96.38 89 LYS A C 1
ATOM 688 O O . LYS A 1 89 ? -6.816 -1.730 -6.469 1.00 96.38 89 LYS A O 1
ATOM 693 N N . SER A 1 90 ? -8.714 -2.914 -6.685 1.00 96.88 90 SER A N 1
ATOM 694 C CA . SER A 1 90 ? -9.247 -2.623 -5.354 1.00 96.88 90 SER A CA 1
ATOM 695 C C . SER A 1 90 ? -9.123 -3.855 -4.467 1.00 96.88 90 SER A C 1
ATOM 697 O O . SER A 1 90 ? -9.553 -4.945 -4.843 1.00 96.88 90 SER A O 1
ATOM 699 N N . ILE A 1 91 ? -8.538 -3.672 -3.289 1.00 94.88 91 ILE A N 1
ATOM 700 C CA . ILE A 1 91 ? -8.247 -4.713 -2.310 1.00 94.88 91 ILE A CA 1
ATOM 701 C C . ILE A 1 91 ? -9.078 -4.406 -1.059 1.00 94.88 91 ILE A C 1
ATOM 703 O O . ILE A 1 91 ? -8.832 -3.386 -0.405 1.00 94.88 91 ILE A O 1
ATOM 707 N N . PRO A 1 92 ? -10.084 -5.231 -0.725 1.00 95.94 92 PRO A N 1
ATOM 708 C CA . PRO A 1 92 ? -10.776 -5.106 0.547 1.00 95.94 92 PRO A CA 1
ATOM 709 C C . PRO A 1 92 ? -9.825 -5.494 1.682 1.00 95.94 92 PRO A C 1
ATOM 711 O O . PRO A 1 92 ? -9.136 -6.511 1.609 1.00 95.94 92 PRO A O 1
ATOM 714 N N . ILE A 1 93 ? -9.798 -4.679 2.730 1.00 95.94 93 ILE A N 1
ATOM 715 C CA . ILE A 1 93 ? -8.976 -4.889 3.919 1.00 95.94 93 ILE A CA 1
ATOM 716 C C . ILE A 1 93 ? -9.925 -5.076 5.099 1.00 95.94 93 ILE A C 1
ATOM 718 O O . ILE A 1 93 ? -10.833 -4.268 5.311 1.00 95.94 93 ILE A O 1
ATOM 722 N N . SER A 1 94 ? -9.727 -6.150 5.862 1.00 95.62 94 SER A N 1
A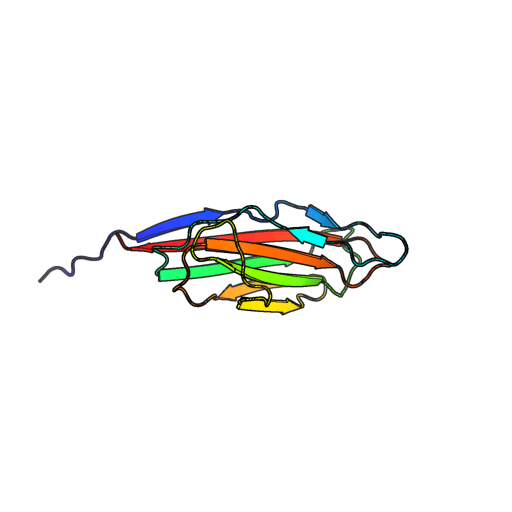TOM 723 C CA . SER A 1 94 ? -10.530 -6.388 7.058 1.00 95.62 94 SER A CA 1
ATOM 724 C C . SER A 1 94 ? -10.262 -5.282 8.089 1.00 95.62 94 SER A C 1
ATOM 726 O O . SER A 1 94 ? -9.101 -5.007 8.395 1.00 95.62 94 SER A O 1
ATOM 728 N N . PRO A 1 95 ? -11.306 -4.628 8.625 1.00 93.44 95 PRO A N 1
ATOM 729 C CA . PRO A 1 95 ? -11.144 -3.626 9.675 1.00 93.44 95 PRO A CA 1
ATOM 730 C C . PRO A 1 95 ? -10.707 -4.275 11.000 1.00 93.44 95 PRO A C 1
ATOM 732 O O . PRO A 1 95 ? -10.763 -5.496 11.156 1.00 93.44 95 PRO A O 1
ATOM 735 N N . GLY A 1 96 ? -10.331 -3.450 11.983 1.00 93.38 96 GLY A N 1
ATOM 736 C CA . GLY A 1 96 ? -9.999 -3.902 13.344 1.00 93.38 96 GLY A CA 1
ATOM 737 C C . GLY A 1 96 ? -8.655 -3.410 13.886 1.00 93.38 96 GLY A C 1
ATOM 738 O O . GLY A 1 96 ? -8.300 -3.745 15.012 1.00 93.38 96 GLY A O 1
ATOM 739 N N . PHE A 1 97 ? -7.918 -2.612 13.114 1.00 95.06 97 PHE A N 1
ATOM 740 C CA . PHE A 1 97 ? -6.685 -1.948 13.541 1.00 95.06 97 PHE A CA 1
ATOM 741 C C . PHE A 1 97 ? -6.889 -0.438 13.678 1.00 95.06 97 PHE A C 1
ATOM 743 O O . PHE A 1 97 ? -7.787 0.144 13.069 1.00 95.06 97 PHE A O 1
ATOM 750 N N . ARG A 1 98 ? -6.030 0.204 14.476 1.00 95.75 98 ARG A N 1
ATOM 751 C CA . ARG A 1 98 ? -6.141 1.636 14.762 1.00 95.75 98 ARG A CA 1
ATOM 752 C C . ARG A 1 98 ? -5.478 2.501 13.704 1.00 95.75 98 ARG A C 1
ATOM 754 O O . ARG A 1 98 ? -6.093 3.444 13.227 1.00 95.75 98 ARG A O 1
ATOM 761 N N . TYR A 1 99 ? -4.253 2.168 13.319 1.00 97.31 99 TYR A N 1
ATOM 762 C CA . TYR A 1 99 ? -3.507 2.918 12.319 1.00 97.31 99 TYR A CA 1
ATOM 763 C C . TYR A 1 99 ? -3.004 2.008 11.210 1.00 97.31 99 TYR A C 1
ATOM 765 O O . TYR A 1 99 ? -2.615 0.870 11.472 1.00 97.31 99 TYR A O 1
ATOM 773 N N . ALA A 1 100 ? -2.964 2.537 9.988 1.00 97.44 100 ALA A N 1
ATOM 774 C CA . ALA A 1 100 ? -2.350 1.883 8.840 1.00 97.44 100 ALA A CA 1
ATOM 775 C C . ALA A 1 100 ? -1.361 2.794 8.107 1.00 97.44 100 ALA A C 1
ATOM 777 O O . ALA A 1 100 ? -1.534 4.012 8.056 1.00 97.44 100 ALA A O 1
ATOM 778 N N . LYS A 1 101 ? -0.345 2.186 7.496 1.00 97.38 101 LYS A N 1
ATOM 779 C CA . LYS A 1 101 ? 0.547 2.794 6.502 1.00 97.38 101 LYS A CA 1
ATOM 780 C C . LYS A 1 101 ? 0.586 1.926 5.258 1.00 97.38 101 LYS A C 1
ATOM 782 O O . LYS A 1 101 ? 0.526 0.702 5.354 1.00 97.38 101 LYS A O 1
ATOM 787 N N . ILE A 1 102 ? 0.721 2.572 4.107 1.00 98.00 102 ILE A N 1
ATOM 788 C CA . ILE A 1 102 ? 0.880 1.912 2.817 1.00 98.00 102 ILE A CA 1
ATOM 789 C C . ILE A 1 102 ? 2.333 2.038 2.391 1.00 98.00 102 ILE A C 1
ATOM 791 O O . ILE A 1 102 ? 2.870 3.141 2.271 1.00 98.00 102 ILE A O 1
ATOM 795 N N . PHE A 1 103 ? 2.952 0.897 2.147 1.00 97.88 103 PHE A N 1
ATOM 796 C CA . PHE A 1 103 ? 4.294 0.774 1.614 1.00 97.88 103 PHE A CA 1
ATOM 797 C C . PHE A 1 103 ? 4.203 0.254 0.184 1.00 97.88 103 PHE A C 1
ATOM 799 O O . PHE A 1 103 ? 3.474 -0.697 -0.088 1.00 97.88 103 PHE A O 1
ATOM 806 N N . VAL A 1 104 ? 4.933 0.882 -0.728 1.00 97.19 104 VAL A N 1
ATOM 807 C CA . VAL A 1 104 ? 5.060 0.431 -2.113 1.00 97.19 104 VAL A CA 1
ATOM 808 C C . VAL A 1 104 ? 6.520 0.135 -2.409 1.00 97.19 104 VAL A C 1
ATOM 810 O O . VAL A 1 104 ? 7.408 0.878 -1.983 1.00 97.19 104 VAL A O 1
ATOM 813 N N . ARG A 1 105 ? 6.769 -0.950 -3.136 1.00 96.06 105 ARG A N 1
ATOM 814 C CA . ARG A 1 105 ? 8.103 -1.365 -3.558 1.00 96.06 105 ARG A CA 1
ATOM 815 C C . ARG A 1 105 ? 8.062 -1.822 -4.997 1.00 96.06 105 ARG A C 1
ATOM 817 O O . ARG A 1 105 ? 7.346 -2.757 -5.333 1.00 96.06 105 ARG A O 1
ATOM 824 N N . ASN A 1 106 ? 8.874 -1.180 -5.817 1.00 95.12 106 ASN A N 1
ATOM 825 C CA . ASN A 1 106 ? 9.161 -1.657 -7.151 1.00 95.12 106 ASN A CA 1
ATOM 826 C C . ASN A 1 106 ? 10.274 -2.708 -7.054 1.00 95.12 106 ASN A C 1
ATOM 828 O O . ASN A 1 106 ? 11.397 -2.384 -6.670 1.00 95.12 106 ASN A O 1
ATOM 832 N N . ASN A 1 107 ? 9.949 -3.967 -7.326 1.00 93.19 107 ASN A N 1
ATOM 833 C CA . ASN A 1 107 ? 10.920 -5.059 -7.308 1.00 93.19 107 ASN A CA 1
ATOM 834 C C . ASN A 1 107 ? 11.703 -5.183 -8.612 1.00 93.19 107 ASN A C 1
ATOM 836 O O . ASN A 1 107 ? 12.723 -5.870 -8.649 1.00 93.19 107 ASN A O 1
ATOM 840 N N . ASP A 1 108 ? 11.251 -4.508 -9.663 1.00 90.75 108 ASP A N 1
ATOM 841 C CA . ASP A 1 108 ? 11.990 -4.374 -10.902 1.00 90.75 108 ASP A CA 1
ATOM 842 C C . ASP A 1 108 ? 12.963 -3.197 -10.785 1.00 90.75 108 ASP A C 1
ATOM 844 O O . ASP A 1 108 ? 12.668 -2.057 -11.149 1.00 90.75 108 ASP A O 1
ATOM 848 N N . ALA A 1 109 ? 14.139 -3.468 -10.218 1.00 85.25 109 ALA A N 1
ATOM 849 C CA . ALA A 1 109 ? 15.161 -2.451 -9.982 1.00 85.25 109 ALA A CA 1
ATOM 850 C C . ALA A 1 109 ? 15.752 -1.844 -11.273 1.00 85.25 109 ALA A C 1
ATOM 852 O O . ALA A 1 109 ? 16.516 -0.882 -11.176 1.00 85.25 109 ALA A O 1
ATOM 853 N N . SER A 1 110 ? 15.432 -2.406 -12.446 1.00 88.50 110 SER A N 1
ATOM 854 C CA . SER A 1 110 ? 15.903 -1.957 -13.761 1.00 88.50 110 SER A CA 1
ATOM 855 C C . SER A 1 110 ? 14.920 -1.047 -14.492 1.00 88.50 110 SER A C 1
ATOM 857 O O . SER A 1 110 ? 15.297 -0.454 -15.497 1.00 88.50 110 SER A O 1
ATOM 859 N N . HIS A 1 111 ? 13.686 -0.916 -14.005 1.00 90.38 111 HIS A N 1
ATOM 860 C CA . HIS A 1 111 ? 12.660 -0.106 -14.650 1.00 90.38 111 HIS A CA 1
ATOM 861 C C . HIS A 1 111 ? 12.044 0.864 -13.657 1.00 90.38 111 HIS A C 1
ATOM 863 O O . HIS A 1 111 ? 11.748 0.519 -12.515 1.00 90.38 111 HIS A O 1
ATOM 869 N N . SER A 1 112 ? 11.809 2.096 -14.096 1.00 91.25 112 SER A N 1
ATOM 870 C CA . SER A 1 112 ? 11.064 3.055 -13.284 1.00 91.25 112 SER A CA 1
ATOM 871 C C . SER A 1 112 ? 9.568 2.746 -13.328 1.00 91.25 112 SER A C 1
ATOM 873 O O . SER A 1 112 ? 9.047 2.158 -14.278 1.00 91.25 112 SER A O 1
ATOM 875 N N . THR A 1 113 ? 8.850 3.142 -12.281 1.00 93.62 113 THR A N 1
ATOM 876 C CA . THR A 1 113 ? 7.395 2.994 -12.245 1.00 93.62 113 THR A CA 1
ATOM 877 C C . THR A 1 113 ? 6.713 4.126 -11.505 1.00 93.62 113 THR A C 1
ATOM 879 O O . THR A 1 113 ? 7.337 4.816 -10.698 1.00 93.62 113 THR A O 1
ATOM 882 N N . LYS A 1 114 ? 5.423 4.318 -11.767 1.00 95.44 114 LYS A N 1
ATOM 883 C CA . LYS A 1 114 ? 4.583 5.305 -11.100 1.00 95.44 114 LYS A CA 1
ATOM 884 C C . LYS A 1 114 ? 3.352 4.625 -10.521 1.00 95.44 114 LYS A C 1
ATOM 886 O O . LYS A 1 114 ? 2.699 3.815 -11.176 1.00 95.44 114 LYS A O 1
ATOM 891 N N . VAL A 1 115 ? 3.023 4.971 -9.280 1.00 96.25 115 VAL A N 1
ATOM 892 C CA . VAL A 1 115 ? 1.882 4.391 -8.570 1.00 96.25 115 VAL A CA 1
ATOM 893 C C . VAL A 1 115 ? 1.080 5.453 -7.832 1.00 96.25 115 VAL A C 1
ATOM 895 O O . VAL A 1 115 ? 1.620 6.329 -7.154 1.00 96.25 115 VAL A O 1
ATOM 898 N N . THR A 1 116 ? -0.240 5.313 -7.901 1.00 97.50 116 THR A N 1
ATOM 899 C CA . THR A 1 116 ? -1.177 5.978 -6.996 1.00 97.50 116 THR A CA 1
ATOM 900 C C . THR A 1 116 ? -1.870 4.936 -6.140 1.00 97.50 116 THR A C 1
ATOM 902 O O . THR A 1 116 ? -2.273 3.877 -6.619 1.00 97.50 116 THR A O 1
ATOM 905 N N . THR A 1 117 ? -2.059 5.244 -4.861 1.00 97.69 117 THR A N 1
ATOM 906 C CA . THR A 1 117 ? -2.906 4.443 -3.979 1.00 97.69 117 THR A CA 1
ATOM 907 C C . THR A 1 117 ? -3.939 5.338 -3.318 1.00 97.69 117 THR A C 1
ATOM 909 O O . THR A 1 117 ? -3.657 6.487 -2.972 1.00 97.69 117 THR A O 1
ATOM 912 N N . LYS A 1 118 ? -5.150 4.811 -3.152 1.00 97.56 118 LYS A N 1
ATOM 913 C CA . LYS A 1 118 ? -6.261 5.476 -2.473 1.00 97.56 118 LYS A CA 1
ATOM 914 C C . LYS A 1 118 ? -6.807 4.550 -1.404 1.00 97.56 118 LYS A C 1
ATOM 916 O O . LYS A 1 118 ? -7.096 3.392 -1.689 1.00 97.56 118 LYS A O 1
ATOM 921 N N . LEU A 1 119 ? -6.970 5.057 -0.191 1.00 96.50 119 LEU A N 1
ATOM 922 C CA . LEU A 1 119 ? -7.527 4.309 0.928 1.00 96.50 119 LEU A CA 1
ATOM 923 C C . LEU A 1 119 ? -8.906 4.876 1.258 1.00 96.50 119 LEU A C 1
ATOM 925 O O . LEU A 1 119 ? -9.024 6.002 1.738 1.00 96.50 119 LEU A O 1
ATOM 929 N N . CYS A 1 120 ? -9.944 4.096 0.984 1.00 96.12 120 CYS A N 1
ATOM 930 C CA . CYS A 1 120 ? -11.305 4.394 1.396 1.00 96.12 120 CYS A CA 1
ATOM 931 C C . CYS A 1 120 ? -11.551 3.794 2.781 1.00 96.12 120 CYS A C 1
ATOM 933 O O . CYS A 1 120 ? -11.379 2.589 2.965 1.00 96.12 120 CYS A O 1
ATOM 935 N N . VAL A 1 121 ? -11.968 4.627 3.730 1.00 94.31 121 VAL A N 1
ATOM 936 C CA . VAL A 1 121 ? -12.355 4.234 5.085 1.00 94.31 121 VAL A CA 1
ATOM 937 C C . VAL A 1 121 ? -13.790 4.683 5.324 1.00 94.31 121 VAL A C 1
ATOM 939 O O . VAL A 1 121 ? -14.081 5.878 5.351 1.00 94.31 121 VAL A O 1
ATOM 942 N N . VAL A 1 122 ? -14.692 3.724 5.514 1.00 93.00 122 VAL A N 1
ATOM 943 C CA . VAL A 1 122 ? -16.083 3.991 5.895 1.00 93.00 122 VAL A CA 1
ATOM 944 C C . VAL A 1 122 ? -16.223 3.743 7.386 1.00 93.00 122 VAL A C 1
ATOM 946 O O . VAL A 1 122 ? -15.918 2.647 7.856 1.00 93.00 122 VAL A O 1
ATOM 949 N N . THR A 1 123 ? -16.685 4.737 8.136 1.00 89.62 123 THR A N 1
ATOM 950 C CA . THR A 1 123 ? -16.883 4.638 9.584 1.00 89.62 123 THR A CA 1
ATOM 951 C C . THR A 1 123 ? -18.361 4.644 9.944 1.00 89.62 123 THR A C 1
ATOM 953 O O . THR A 1 123 ? -19.188 5.258 9.266 1.00 89.62 123 THR A O 1
ATOM 956 N N . SER A 1 124 ? -18.697 3.989 11.055 1.00 76.12 124 SER A N 1
ATOM 957 C CA . SER A 1 124 ? -19.988 4.206 11.708 1.00 76.12 124 SER A CA 1
ATOM 958 C C . SER A 1 124 ? -19.878 5.224 12.825 1.00 76.12 124 SER A C 1
ATOM 960 O O . SER A 1 124 ? -18.981 5.128 13.675 1.00 76.12 124 SER A O 1
ATOM 962 N N . LYS A 1 125 ? -20.833 6.154 12.850 1.00 63.09 125 LYS A N 1
ATOM 963 C CA . LYS A 1 125 ? -21.067 7.010 14.012 1.00 63.09 125 LYS A CA 1
ATOM 964 C C . LYS A 1 125 ? -21.475 6.211 15.241 1.00 63.09 125 LYS A C 1
ATOM 966 O O . LYS A 1 125 ? -22.209 5.213 15.080 1.00 63.09 125 LYS A O 1
#